Protein AF-A0A0N4WQJ9-F1 (afdb_monomer_lite)

pLDDT: mean 86.13, std 19.16, range [34.28, 98.31]

Organism: Haemonchus placei (NCBI:txid6290)

Foldseek 3Di:
DDDPPPPDPPPQWAPWDWDDDPFKIKIKIKGWDQPPVVRDIWIWIKIFIWTDDPPDTDTPDIDMDTDD

Sequence (68 aa):
MIGNKKYQEQDPLSNQSYEGTDDYKITEFDFDILIKKVSKVVKGRMLHIWKKEGEELRIYHEQFELKP

Radius of gyration: 16.37 Å; chains: 1; bounding box: 30×26×54 Å

Structure (mmCIF, N/CA/C/O backbone):
data_AF-A0A0N4WQJ9-F1
#
_entry.id   AF-A0A0N4WQJ9-F1
#
loop_
_atom_site.group_PDB
_atom_site.id
_atom_site.type_symbol
_atom_site.label_atom_id
_atom_site.label_alt_id
_atom_site.label_comp_id
_atom_site.label_asym_id
_atom_site.label_entity_id
_atom_site.label_seq_id
_atom_site.pdbx_PDB_ins_code
_atom_site.Cartn_x
_atom_site.Cartn_y
_atom_site.Cartn_z
_atom_site.occupancy
_atom_site.B_iso_or_equiv
_atom_site.auth_seq_id
_atom_site.auth_comp_id
_atom_site.auth_asym_id
_atom_site.auth_atom_id
_atom_site.pdbx_PDB_model_num
ATOM 1 N N . MET A 1 1 ? -1.436 21.895 -38.350 1.00 35.91 1 MET A N 1
ATOM 2 C CA . MET A 1 1 ? -1.924 20.667 -37.683 1.00 35.91 1 MET A CA 1
ATOM 3 C C . MET A 1 1 ? -0.942 20.310 -36.574 1.00 35.91 1 MET A C 1
ATOM 5 O O . MET A 1 1 ? -0.013 19.552 -36.811 1.00 35.91 1 MET A O 1
ATOM 9 N N . ILE A 1 2 ? -1.067 20.931 -35.400 1.00 40.06 2 ILE A N 1
ATOM 10 C CA . ILE A 1 2 ? -0.214 20.619 -34.246 1.00 40.06 2 ILE A CA 1
ATOM 11 C C . ILE A 1 2 ? -1.048 19.680 -33.381 1.00 40.06 2 ILE A C 1
ATOM 13 O O . ILE A 1 2 ? -2.059 20.089 -32.819 1.00 40.06 2 ILE A O 1
ATOM 17 N N . GLY A 1 3 ? -0.706 18.393 -33.400 1.00 34.28 3 GLY A N 1
ATOM 18 C CA . GLY A 1 3 ? -1.419 17.381 -32.635 1.00 34.28 3 GLY A CA 1
ATOM 19 C C . GLY A 1 3 ? -1.259 17.654 -31.145 1.00 34.28 3 GLY A C 1
ATOM 20 O O . GLY A 1 3 ? -0.164 17.510 -30.605 1.00 34.28 3 GLY A O 1
ATOM 21 N N . ASN A 1 4 ? -2.354 18.033 -30.489 1.00 36.84 4 ASN A N 1
ATOM 22 C CA . ASN A 1 4 ? -2.442 18.079 -29.036 1.00 36.84 4 ASN A CA 1
ATOM 23 C C . ASN A 1 4 ? -2.232 16.658 -28.500 1.00 36.84 4 ASN A C 1
ATOM 25 O O . ASN A 1 4 ? -3.171 15.861 -28.446 1.00 36.84 4 ASN A O 1
ATOM 29 N N . LYS A 1 5 ? -0.998 16.325 -28.106 1.00 42.88 5 LYS A N 1
ATOM 30 C CA . LYS A 1 5 ? -0.742 15.163 -27.254 1.00 42.88 5 LYS A CA 1
ATOM 31 C C . LYS A 1 5 ? -1.389 15.461 -25.906 1.00 42.88 5 LYS A C 1
ATOM 33 O O . LYS A 1 5 ? -0.808 16.142 -25.068 1.00 42.88 5 LYS A O 1
ATOM 38 N N . LYS A 1 6 ? -2.620 14.979 -25.724 1.00 40.38 6 LYS A N 1
ATOM 39 C CA . LYS A 1 6 ? -3.198 14.790 -24.396 1.00 40.38 6 LYS A CA 1
ATOM 40 C C . LYS A 1 6 ? -2.224 13.888 -23.641 1.00 40.38 6 LYS A C 1
ATOM 42 O O . LYS A 1 6 ? -2.110 12.711 -23.974 1.00 40.38 6 LYS A O 1
ATOM 47 N N . TYR A 1 7 ? -1.486 14.445 -22.686 1.00 45.44 7 TYR A N 1
ATOM 48 C CA . TYR A 1 7 ? -0.881 13.637 -21.640 1.00 45.44 7 TYR A CA 1
ATOM 49 C C . TYR A 1 7 ? -2.065 13.004 -20.921 1.00 45.44 7 TYR A C 1
ATOM 51 O O . TYR A 1 7 ? -2.790 13.690 -20.206 1.00 45.44 7 TYR A O 1
ATOM 59 N N . GLN A 1 8 ? -2.361 11.743 -21.233 1.00 45.16 8 GLN A N 1
ATOM 60 C CA . GLN A 1 8 ? -3.232 10.976 -20.363 1.00 45.16 8 GLN A CA 1
ATOM 61 C C . GLN A 1 8 ? -2.530 10.973 -19.009 1.00 45.16 8 GLN A C 1
ATOM 63 O O . GLN A 1 8 ? -1.348 10.626 -18.946 1.00 45.16 8 GLN A O 1
ATOM 68 N N . GLU A 1 9 ? -3.212 11.455 -17.972 1.00 52.28 9 GLU A N 1
ATOM 69 C CA . GLU A 1 9 ? -2.830 11.177 -16.592 1.00 52.28 9 GLU A CA 1
ATOM 70 C C . GLU A 1 9 ? -2.790 9.657 -16.484 1.00 52.28 9 GLU A C 1
ATOM 72 O O . GLU A 1 9 ? -3.814 8.981 -16.442 1.00 52.28 9 GLU A O 1
ATOM 77 N N . GLN A 1 10 ? -1.589 9.113 -16.635 1.00 52.94 10 GLN A N 1
ATOM 78 C CA . GLN A 1 10 ? -1.332 7.700 -16.487 1.00 52.94 10 GLN A CA 1
ATOM 79 C C . GLN A 1 10 ? -1.540 7.444 -15.002 1.00 52.94 10 GLN A C 1
ATOM 81 O O . GLN A 1 10 ? -0.776 7.977 -14.201 1.00 52.94 10 GLN A O 1
ATOM 86 N N . ASP A 1 11 ? -2.621 6.743 -14.656 1.00 61.88 11 ASP A N 1
ATOM 87 C CA . ASP A 1 11 ? -2.883 6.322 -13.283 1.00 61.88 11 ASP A CA 1
ATOM 88 C C . ASP A 1 11 ? -1.634 5.565 -12.806 1.00 61.88 11 ASP A C 1
ATOM 90 O O . ASP A 1 11 ? -1.315 4.511 -13.368 1.00 61.88 11 ASP A O 1
ATOM 94 N N . PRO A 1 12 ? -0.830 6.141 -11.893 1.00 75.62 12 PRO A N 1
ATOM 95 C CA . PRO A 1 12 ? 0.486 5.600 -11.579 1.00 75.62 12 PRO A CA 1
ATOM 96 C C . PRO A 1 12 ? 0.383 4.306 -10.769 1.00 75.62 12 PRO A C 1
ATOM 98 O O . PRO A 1 12 ? 1.414 3.681 -10.512 1.00 75.62 12 PRO A O 1
ATOM 101 N N . LEU A 1 13 ? -0.833 3.925 -10.352 1.00 89.00 13 LEU A N 1
ATOM 102 C CA . LEU A 1 13 ? -1.114 2.771 -9.515 1.00 89.00 13 LEU A CA 1
ATOM 103 C C . LEU A 1 13 ? -1.945 1.728 -10.272 1.00 89.00 13 LEU A C 1
ATOM 105 O O . LEU A 1 13 ? -2.902 2.044 -10.973 1.00 89.00 13 LEU A O 1
ATOM 109 N N . SER A 1 14 ? -1.627 0.450 -10.088 1.00 93.31 14 SER A N 1
ATOM 110 C CA . SER A 1 14 ? -2.378 -0.667 -10.678 1.00 93.31 14 SER A CA 1
ATOM 111 C C . SER A 1 14 ? -2.468 -1.848 -9.710 1.00 93.31 14 SER A C 1
ATOM 113 O O . SER A 1 14 ? -1.829 -1.830 -8.663 1.00 93.31 14 SER A O 1
ATOM 115 N N . ASN A 1 15 ? -3.287 -2.860 -10.024 1.00 94.12 15 ASN A N 1
ATOM 116 C CA . ASN A 1 15 ? -3.461 -4.065 -9.192 1.00 94.12 15 ASN A CA 1
ATOM 117 C C . ASN A 1 15 ? -3.768 -3.752 -7.715 1.00 94.12 15 ASN A C 1
ATOM 119 O O . ASN A 1 15 ? -3.182 -4.336 -6.809 1.00 94.12 15 ASN A O 1
ATOM 123 N N . GLN A 1 16 ? -4.664 -2.789 -7.498 1.00 95.44 16 GLN A N 1
ATOM 124 C CA . GLN A 1 16 ? -4.988 -2.275 -6.173 1.00 95.44 16 GLN A CA 1
ATOM 125 C C . GLN A 1 16 ? -5.880 -3.273 -5.417 1.00 95.44 16 GLN A C 1
ATOM 127 O O . GLN A 1 16 ? -6.902 -3.713 -5.950 1.00 95.44 16 GLN A O 1
ATOM 132 N N . SER A 1 17 ? -5.524 -3.606 -4.178 1.00 96.69 17 SER A N 1
ATOM 133 C CA . SER A 1 17 ? -6.376 -4.341 -3.240 1.00 96.69 17 SER A CA 1
ATOM 134 C C . SER A 1 17 ? -6.555 -3.553 -1.945 1.00 96.69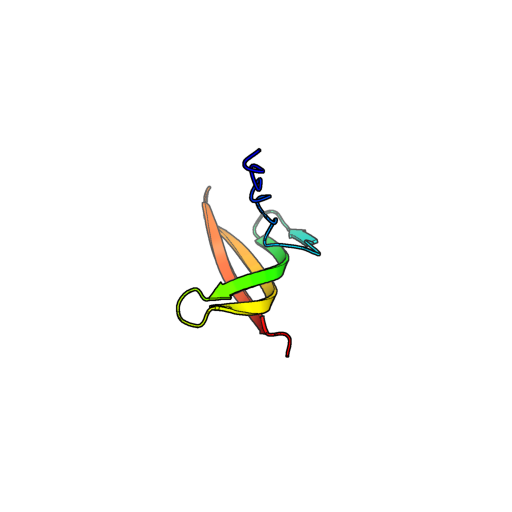 17 SER A C 1
ATOM 136 O O . SER A 1 17 ? -5.692 -2.769 -1.541 1.00 96.69 17 SER A O 1
ATOM 138 N N . TYR A 1 18 ? -7.711 -3.751 -1.311 1.00 95.69 18 TYR A N 1
ATOM 139 C CA . TYR A 1 18 ? -8.111 -3.045 -0.101 1.00 95.69 18 TYR A CA 1
ATOM 140 C C . TYR A 1 18 ? -8.735 -4.023 0.882 1.00 95.69 18 TYR A C 1
ATOM 142 O O . TYR A 1 18 ? -9.743 -4.661 0.578 1.00 95.69 18 TYR A O 1
ATOM 150 N N . GLU A 1 19 ? -8.165 -4.085 2.075 1.00 96.06 19 GLU A N 1
ATOM 151 C CA . GLU A 1 19 ? -8.680 -4.859 3.198 1.00 96.06 19 GLU A CA 1
ATOM 152 C C . GLU A 1 19 ? -8.694 -3.977 4.448 1.00 96.06 19 GLU A C 1
ATOM 154 O O . GLU A 1 19 ?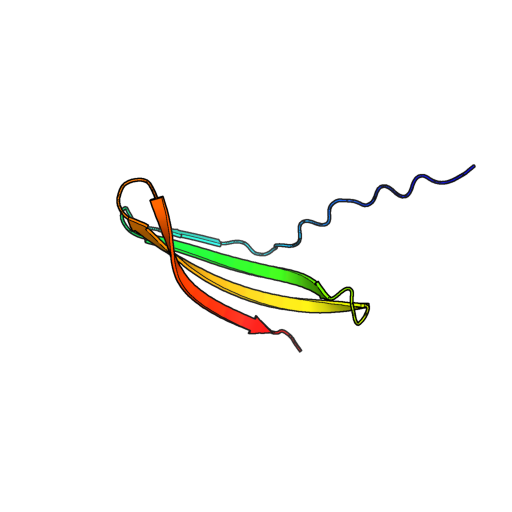 -8.005 -2.957 4.521 1.00 96.06 19 GLU A O 1
ATOM 159 N N . GLY A 1 20 ? -9.499 -4.318 5.450 1.00 94.00 20 GLY A N 1
ATOM 160 C CA . GLY A 1 20 ? -9.523 -3.515 6.663 1.00 94.00 20 GLY A CA 1
ATOM 161 C C . GLY A 1 20 ? -10.447 -4.019 7.755 1.00 94.00 20 GLY A C 1
ATOM 162 O O . GLY A 1 20 ? -11.296 -4.884 7.551 1.00 94.00 20 GLY A O 1
ATOM 163 N N . THR A 1 21 ? -10.251 -3.422 8.920 1.00 94.75 21 THR A N 1
ATOM 164 C CA . 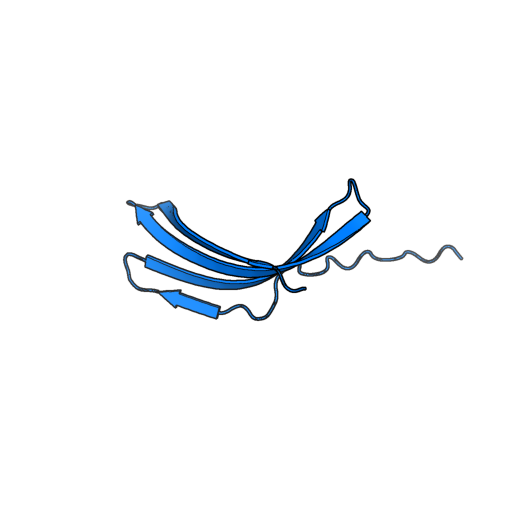THR A 1 21 ? -11.073 -3.529 10.123 1.00 94.75 21 THR A CA 1
ATOM 165 C C . THR A 1 21 ? -11.462 -2.115 10.576 1.00 94.75 21 THR A C 1
ATOM 167 O O . THR A 1 21 ? -11.174 -1.133 9.887 1.00 94.75 21 THR A O 1
ATOM 170 N N . ASP A 1 22 ? -12.097 -1.985 11.742 1.00 94.56 22 ASP A N 1
ATOM 171 C CA . ASP A 1 22 ? -12.436 -0.671 12.310 1.00 94.56 22 ASP A CA 1
ATOM 172 C C . ASP A 1 22 ? -11.192 0.182 12.624 1.00 94.56 22 ASP A C 1
ATOM 174 O O . ASP A 1 22 ? -11.225 1.411 12.490 1.00 94.56 22 ASP A O 1
ATOM 178 N N . ASP A 1 23 ? -10.089 -0.478 12.991 1.00 97.19 23 ASP A N 1
ATOM 179 C CA . ASP A 1 23 ? -8.860 0.165 13.464 1.00 97.19 23 ASP A CA 1
ATOM 180 C C . ASP A 1 23 ? -7.759 0.233 12.401 1.00 97.19 23 ASP A C 1
ATOM 182 O O . ASP A 1 23 ? -6.862 1.073 12.501 1.00 97.19 23 ASP A O 1
ATOM 186 N N . TYR A 1 24 ? -7.805 -0.629 11.381 1.00 97.44 24 TYR A N 1
ATOM 187 C CA . TYR A 1 24 ? -6.738 -0.752 10.389 1.00 97.44 24 TYR A CA 1
ATOM 188 C C . TYR A 1 24 ? -7.264 -0.801 8.959 1.00 97.44 24 TYR A C 1
ATOM 190 O O . TYR A 1 24 ? -8.303 -1.392 8.678 1.00 97.44 24 TYR A O 1
ATOM 198 N N . LYS A 1 25 ? -6.495 -0.239 8.025 1.00 97.69 25 LYS A N 1
ATOM 199 C CA . LYS A 1 25 ? -6.686 -0.431 6.583 1.00 97.69 25 LYS A CA 1
ATOM 200 C C . LYS A 1 25 ? -5.398 -0.938 5.966 1.00 97.69 25 LYS A C 1
ATOM 202 O O . LYS A 1 25 ? -4.339 -0.383 6.225 1.00 97.69 25 LYS A O 1
ATOM 207 N N . ILE A 1 26 ? -5.496 -1.959 5.137 1.00 97.88 26 ILE A N 1
ATOM 208 C CA . ILE A 1 26 ? -4.385 -2.547 4.404 1.00 97.88 26 ILE A CA 1
ATOM 209 C C . ILE A 1 26 ? -4.631 -2.270 2.928 1.00 97.88 26 ILE A C 1
ATOM 211 O O . ILE A 1 26 ? -5.732 -2.493 2.423 1.00 97.88 26 ILE A O 1
ATOM 215 N N . THR A 1 27 ? -3.621 -1.745 2.245 1.00 97.31 27 THR A N 1
ATOM 216 C CA . THR A 1 27 ? -3.692 -1.478 0.812 1.00 97.31 27 THR A CA 1
ATOM 217 C C . THR A 1 27 ? -2.457 -2.026 0.133 1.00 97.31 27 THR A C 1
ATOM 219 O O . THR A 1 27 ? -1.342 -1.693 0.539 1.00 97.31 27 THR A O 1
ATOM 222 N N . GLU A 1 28 ? -2.647 -2.797 -0.928 1.00 97.94 28 GLU A N 1
ATOM 223 C CA . GLU A 1 28 ? -1.558 -3.202 -1.806 1.00 97.94 28 GLU A CA 1
ATOM 224 C C . GLU A 1 28 ? -1.787 -2.648 -3.199 1.00 97.94 28 GLU A C 1
ATOM 226 O O . GLU A 1 28 ? -2.924 -2.554 -3.655 1.00 97.94 28 GLU A O 1
ATOM 231 N N . PHE A 1 29 ? -0.713 -2.255 -3.873 1.00 96.69 29 PHE A N 1
ATOM 232 C CA . PHE A 1 29 ? -0.785 -1.770 -5.246 1.00 96.69 29 PHE A CA 1
ATOM 233 C C . PHE A 1 29 ? 0.575 -1.846 -5.930 1.00 96.69 29 PHE A C 1
ATOM 235 O O . PHE A 1 29 ? 1.624 -1.689 -5.308 1.00 96.69 29 PHE A O 1
ATOM 242 N N . ASP A 1 30 ? 0.560 -2.050 -7.239 1.00 96.75 30 ASP A N 1
ATOM 243 C CA . ASP A 1 30 ? 1.717 -1.818 -8.091 1.00 96.75 30 ASP A CA 1
ATOM 244 C C . ASP A 1 30 ? 1.861 -0.316 -8.368 1.00 96.75 30 ASP A C 1
ATOM 246 O O . ASP A 1 30 ? 0.858 0.364 -8.581 1.00 96.75 30 ASP A O 1
ATOM 250 N N . PHE A 1 31 ? 3.091 0.196 -8.409 1.00 93.88 31 PHE A N 1
ATOM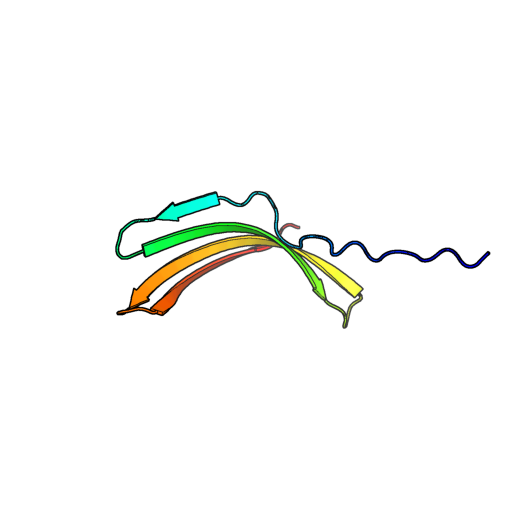 251 C CA . PHE A 1 31 ? 3.385 1.596 -8.723 1.00 93.88 31 PHE A CA 1
ATOM 252 C C . PHE A 1 31 ? 4.391 1.736 -9.866 1.00 93.88 31 PHE A C 1
ATOM 254 O O . PHE A 1 31 ? 5.340 0.956 -9.968 1.00 93.88 31 PHE A O 1
ATOM 261 N N . ASP A 1 32 ? 4.231 2.804 -10.647 1.00 93.44 32 ASP A N 1
ATOM 262 C CA . ASP A 1 32 ? 5.187 3.284 -11.642 1.00 93.44 32 ASP A CA 1
ATOM 263 C C . ASP A 1 32 ? 5.595 4.735 -11.305 1.00 93.44 32 ASP A C 1
ATOM 265 O O . ASP A 1 32 ? 4.785 5.659 -11.373 1.00 93.44 32 ASP A O 1
ATOM 269 N N . ILE A 1 33 ? 6.867 4.967 -10.958 1.00 90.06 33 ILE A N 1
ATOM 270 C CA . ILE A 1 33 ? 7.388 6.298 -10.599 1.00 90.06 33 ILE A CA 1
ATOM 271 C C . ILE A 1 33 ? 8.458 6.742 -11.598 1.00 90.06 33 ILE A C 1
ATOM 273 O O . ILE A 1 33 ? 9.504 6.108 -11.749 1.00 90.06 33 ILE A O 1
ATOM 277 N N . LEU A 1 34 ? 8.237 7.889 -12.247 1.00 88.75 34 LEU A N 1
ATOM 278 C CA . LEU A 1 34 ? 9.240 8.537 -13.092 1.00 88.75 34 LEU A CA 1
ATOM 279 C C . LEU A 1 34 ? 10.240 9.336 -12.243 1.00 88.75 34 LEU A C 1
ATOM 281 O O . LEU A 1 34 ? 9.938 10.422 -11.742 1.00 88.75 34 LEU A O 1
ATOM 285 N N . ILE A 1 35 ? 11.482 8.862 -12.170 1.00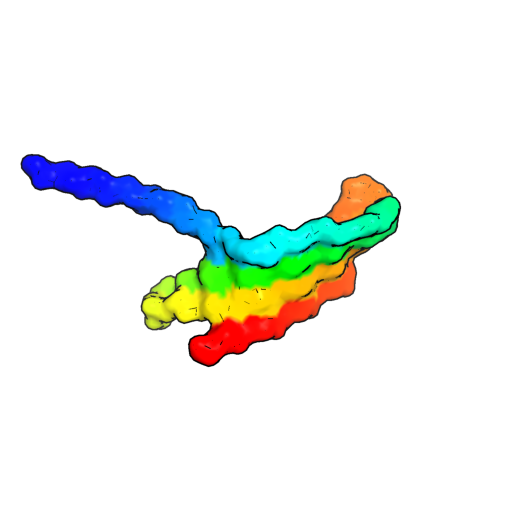 86.88 35 ILE A N 1
ATOM 286 C CA . ILE A 1 35 ? 12.594 9.606 -11.578 1.00 86.88 35 ILE A CA 1
ATOM 287 C C . ILE A 1 35 ? 13.131 10.599 -12.614 1.00 86.88 35 ILE A C 1
ATOM 289 O O . ILE A 1 35 ? 14.021 10.282 -13.406 1.00 86.88 35 ILE A O 1
ATOM 293 N N . LYS A 1 36 ? 12.602 11.831 -12.588 1.00 88.06 36 LYS A N 1
ATOM 294 C CA . LYS A 1 36 ? 12.916 12.897 -13.564 1.00 88.06 36 LYS A CA 1
ATOM 295 C C . LYS A 1 36 ? 14.415 13.165 -13.737 1.00 88.06 36 LYS A C 1
ATOM 297 O O . LYS A 1 36 ? 14.857 13.391 -14.854 1.00 88.06 36 LYS A O 1
ATOM 302 N N . LYS A 1 37 ? 15.202 13.111 -12.654 1.00 90.62 37 LYS A N 1
ATOM 303 C CA . LYS A 1 37 ? 16.650 13.404 -12.681 1.00 90.62 37 LYS A CA 1
ATOM 304 C C . LYS A 1 37 ? 17.441 12.458 -13.594 1.00 90.62 37 LYS A C 1
ATOM 306 O O . LYS A 1 37 ? 18.455 12.862 -14.146 1.00 90.62 37 LYS A O 1
ATOM 311 N N . VAL A 1 38 ? 16.989 11.213 -13.727 1.00 91.38 38 VAL A N 1
ATOM 312 C CA . VAL A 1 38 ? 17.660 10.169 -14.521 1.00 91.38 38 VAL A CA 1
ATOM 313 C C . VAL A 1 38 ? 16.784 9.655 -15.663 1.00 91.38 38 VAL A C 1
ATOM 315 O O . VAL A 1 38 ? 17.138 8.672 -16.303 1.00 91.38 38 VAL A O 1
ATOM 318 N N . SER A 1 39 ? 15.629 10.289 -15.901 1.00 89.81 39 SER A N 1
ATOM 319 C CA . SER A 1 39 ? 14.630 9.882 -16.898 1.00 89.81 39 SER A CA 1
ATOM 320 C C . SER A 1 39 ? 14.320 8.377 -16.880 1.00 89.81 39 SER A C 1
ATOM 322 O O . SER A 1 39 ? 14.118 7.765 -17.926 1.00 89.81 39 SER A O 1
ATOM 324 N N . LYS A 1 40 ? 14.293 7.772 -15.685 1.00 88.56 40 LYS A N 1
ATOM 325 C CA . LYS A 1 40 ? 14.048 6.338 -15.484 1.00 88.56 40 LYS A CA 1
ATOM 326 C C . LYS A 1 40 ? 12.700 6.137 -14.807 1.00 88.56 40 LYS A C 1
ATOM 328 O O . LYS A 1 40 ? 12.412 6.807 -13.818 1.00 88.56 40 LYS A O 1
ATOM 333 N N . VAL A 1 41 ? 11.909 5.193 -15.309 1.00 90.19 41 VAL A N 1
ATOM 334 C CA . VAL A 1 41 ? 10.726 4.691 -14.601 1.00 90.19 41 VAL A CA 1
ATOM 335 C C . VAL A 1 41 ? 11.168 3.565 -13.673 1.00 90.19 41 VAL A C 1
ATOM 337 O O . VAL A 1 41 ? 11.835 2.626 -14.108 1.00 90.19 41 VAL A O 1
ATOM 340 N N . VAL A 1 42 ? 10.826 3.683 -12.396 1.00 91.38 42 VAL A N 1
ATOM 341 C CA . VAL A 1 42 ? 10.975 2.623 -11.401 1.00 91.38 42 VAL A CA 1
ATOM 342 C C . VAL A 1 42 ? 9.601 2.039 -11.144 1.00 91.38 42 VAL A C 1
ATOM 344 O O . VAL A 1 42 ? 8.662 2.779 -10.858 1.00 91.38 42 VAL A O 1
ATOM 347 N N . LYS A 1 43 ? 9.505 0.719 -11.268 1.00 94.81 43 LYS A N 1
ATOM 348 C CA . LYS A 1 43 ? 8.278 -0.030 -11.035 1.00 94.81 43 LYS A CA 1
ATOM 349 C C . LYS A 1 43 ? 8.418 -0.838 -9.759 1.00 94.81 43 LYS A C 1
ATOM 351 O O . LYS A 1 43 ? 9.508 -1.331 -9.460 1.00 94.81 43 LYS A O 1
ATOM 356 N N . GLY A 1 44 ? 7.330 -1.025 -9.038 1.00 95.69 44 GLY A N 1
ATOM 357 C CA . GLY A 1 44 ? 7.351 -1.831 -7.828 1.00 95.69 44 GLY A CA 1
ATOM 358 C C . GLY A 1 44 ? 5.968 -2.226 -7.358 1.00 95.69 44 GLY A C 1
ATOM 359 O O . GLY A 1 44 ? 4.975 -1.935 -8.021 1.00 95.69 44 GLY A O 1
ATOM 360 N N . ARG A 1 45 ? 5.938 -2.910 -6.219 1.00 97.12 45 ARG A N 1
ATOM 361 C CA . ARG A 1 45 ? 4.732 -3.228 -5.455 1.00 97.12 45 ARG A CA 1
ATOM 362 C C . ARG A 1 45 ? 4.857 -2.601 -4.074 1.00 97.12 45 ARG A C 1
ATOM 364 O O . ARG A 1 45 ? 5.937 -2.624 -3.488 1.00 97.12 45 ARG A O 1
ATOM 371 N N . MET A 1 46 ? 3.766 -2.039 -3.584 1.00 97.31 46 MET A N 1
ATOM 372 C CA . MET A 1 46 ? 3.635 -1.409 -2.278 1.00 97.31 46 MET A CA 1
ATOM 373 C C . MET A 1 46 ? 2.651 -2.202 -1.419 1.00 97.31 46 MET A C 1
ATOM 375 O O . MET A 1 46 ? 1.632 -2.669 -1.926 1.00 97.31 46 MET A O 1
ATOM 379 N N . LEU A 1 47 ? 2.944 -2.286 -0.125 1.00 97.81 47 LEU A N 1
ATOM 380 C CA . LEU A 1 47 ? 2.036 -2.655 0.953 1.00 97.81 47 LEU A CA 1
ATOM 381 C C . LEU A 1 47 ? 2.028 -1.503 1.964 1.00 97.81 47 LEU A C 1
ATOM 383 O O . LEU A 1 47 ? 3.053 -1.190 2.572 1.00 97.81 47 LEU A O 1
ATOM 387 N N . HIS A 1 48 ? 0.863 -0.898 2.180 1.00 97.69 48 HIS A N 1
ATOM 388 C CA . HIS A 1 48 ? 0.631 0.020 3.292 1.00 97.69 48 HIS A CA 1
ATOM 389 C C . HIS A 1 48 ? -0.339 -0.586 4.288 1.00 97.69 48 HIS A C 1
ATOM 391 O O . HIS A 1 48 ? -1.392 -1.097 3.915 1.00 97.69 48 HIS A O 1
ATOM 397 N N . ILE A 1 49 ? -0.020 -0.433 5.567 1.00 98.06 49 ILE A N 1
ATOM 398 C CA . ILE A 1 49 ? -0.960 -0.623 6.664 1.00 98.06 49 ILE A CA 1
ATOM 399 C C . ILE A 1 49 ? -1.155 0.738 7.314 1.00 98.06 49 ILE A C 1
ATOM 401 O O . ILE A 1 49 ? -0.206 1.363 7.785 1.00 98.06 49 ILE A O 1
ATOM 405 N N . TRP A 1 50 ? -2.396 1.190 7.355 1.00 98.31 50 TRP A N 1
ATOM 406 C CA . TRP A 1 50 ? -2.830 2.416 7.996 1.00 98.31 50 TRP A CA 1
ATOM 407 C C . TRP A 1 50 ? -3.541 2.066 9.292 1.00 98.31 50 TRP A C 1
ATOM 409 O O . TRP A 1 50 ? -4.349 1.140 9.318 1.00 98.31 50 TRP A O 1
ATOM 419 N N . LYS A 1 51 ? -3.274 2.821 10.352 1.00 98.19 51 LYS A N 1
ATOM 420 C CA . LYS A 1 51 ? -3.977 2.716 11.629 1.00 98.19 51 LYS A CA 1
ATOM 421 C C . LYS A 1 51 ? -4.830 3.957 11.836 1.00 98.19 51 LYS A C 1
ATOM 423 O O . LYS A 1 51 ? -4.380 5.077 11.582 1.00 98.19 51 LYS A O 1
ATOM 428 N N . LYS A 1 52 ? -6.058 3.752 12.297 1.00 97.81 52 LYS A N 1
ATOM 429 C CA . LYS A 1 52 ? -6.963 4.818 12.703 1.00 97.81 52 LYS A CA 1
ATOM 430 C C . LYS A 1 52 ? -6.554 5.334 14.082 1.00 97.81 52 LYS A C 1
ATOM 432 O O . LYS A 1 52 ? -6.448 4.571 15.039 1.00 97.81 52 LYS A O 1
ATOM 437 N N . GLU A 1 53 ? -6.322 6.634 14.188 1.00 96.56 53 GLU A N 1
ATOM 438 C CA . GLU A 1 53 ? -6.031 7.331 15.440 1.00 96.56 53 GLU A CA 1
ATOM 439 C C . GLU A 1 53 ? -7.036 8.477 15.596 1.00 96.56 53 GLU A C 1
ATOM 441 O O . GLU A 1 53 ? -6.879 9.558 15.031 1.00 96.56 53 GLU A O 1
ATOM 446 N N . GLY A 1 54 ? -8.125 8.206 16.323 1.00 94.44 54 GLY A N 1
ATOM 447 C CA . GLY A 1 54 ? -9.278 9.104 16.386 1.00 94.44 54 GLY A CA 1
ATOM 448 C C . GLY A 1 54 ? -10.003 9.168 15.040 1.00 94.44 54 GLY A C 1
ATOM 449 O O . GLY A 1 54 ? -10.541 8.165 14.570 1.00 94.44 54 GLY A O 1
ATOM 450 N N . GLU A 1 55 ? -10.017 10.348 14.426 1.00 94.44 55 GLU A N 1
ATOM 451 C CA . GLU A 1 55 ? -10.605 10.579 13.098 1.00 94.44 55 GLU A CA 1
ATOM 452 C C . GLU A 1 55 ? -9.572 10.477 11.962 1.00 94.44 55 GLU A C 1
ATOM 454 O O . GLU A 1 55 ? -9.941 10.459 10.788 1.00 94.44 55 GLU A O 1
ATOM 459 N N . GLU A 1 56 ? -8.282 10.374 12.292 1.00 96.62 56 GLU A N 1
ATOM 460 C CA . GLU A 1 56 ? -7.192 10.358 11.317 1.00 96.62 56 GLU A CA 1
ATOM 461 C C . GLU A 1 56 ? -6.761 8.931 10.963 1.00 96.62 56 GLU A C 1
ATOM 463 O O . GLU A 1 56 ? -6.798 8.024 11.793 1.00 96.62 56 GLU A O 1
ATOM 468 N N . LEU A 1 57 ? -6.287 8.737 9.731 1.00 96.00 57 LEU A N 1
ATOM 469 C CA . LEU A 1 57 ? -5.529 7.551 9.334 1.00 96.00 57 LEU A CA 1
ATOM 470 C C . LEU A 1 57 ? -4.058 7.924 9.218 1.00 96.00 57 LEU A C 1
ATOM 472 O O . LEU A 1 57 ? -3.708 8.891 8.540 1.00 96.00 57 LEU A O 1
ATOM 476 N N . ARG A 1 58 ? -3.193 7.132 9.844 1.00 97.50 58 ARG A N 1
ATOM 477 C CA . ARG A 1 58 ? -1.740 7.306 9.781 1.00 97.50 58 ARG A CA 1
ATOM 478 C C . ARG A 1 58 ? -1.087 6.042 9.262 1.00 97.50 58 ARG A C 1
ATOM 480 O O . ARG A 1 58 ? -1.562 4.946 9.555 1.00 97.50 58 ARG A O 1
ATOM 487 N N . ILE A 1 59 ? -0.003 6.193 8.503 1.00 96.88 59 ILE A N 1
ATOM 488 C CA . ILE A 1 59 ? 0.801 5.049 8.065 1.00 96.88 59 ILE A CA 1
ATOM 489 C C . ILE A 1 59 ? 1.364 4.387 9.319 1.00 96.88 59 ILE A C 1
ATOM 491 O O . ILE A 1 59 ? 2.151 4.981 10.052 1.00 96.88 59 ILE A O 1
ATOM 495 N N . TYR A 1 60 ? 0.919 3.165 9.571 1.00 97.69 60 TYR A N 1
ATOM 496 C CA . TYR A 1 60 ? 1.421 2.315 10.638 1.00 97.69 60 TYR A CA 1
ATOM 497 C C . TYR A 1 60 ? 2.601 1.475 10.152 1.00 97.69 60 TYR A C 1
ATOM 499 O O . TYR A 1 60 ? 3.570 1.280 10.882 1.00 97.69 60 TYR A O 1
ATOM 507 N N . HIS A 1 61 ? 2.534 1.006 8.906 1.00 98.06 61 HIS A N 1
ATOM 508 C CA . HIS A 1 61 ? 3.598 0.255 8.260 1.00 98.06 61 HIS A CA 1
ATOM 509 C C . HIS A 1 61 ? 3.612 0.518 6.752 1.00 98.06 61 HIS A C 1
ATOM 511 O O . HIS A 1 61 ? 2.560 0.622 6.122 1.00 98.06 61 HIS A O 1
ATOM 517 N N . GLU A 1 62 ? 4.812 0.583 6.186 1.00 97.50 62 GLU A N 1
ATOM 518 C CA . GLU A 1 62 ? 5.059 0.655 4.752 1.00 97.50 62 GLU A CA 1
ATOM 519 C C . GLU A 1 62 ? 6.140 -0.367 4.394 1.00 97.50 62 GLU A C 1
ATOM 521 O O . GLU A 1 62 ? 7.192 -0.424 5.034 1.00 97.50 62 GLU A O 1
ATOM 526 N N . GLN A 1 63 ? 5.878 -1.144 3.349 1.00 98.12 63 GLN A N 1
ATOM 527 C CA . GLN A 1 63 ? 6.841 -2.030 2.715 1.00 98.12 63 GLN A CA 1
ATOM 528 C C . GLN A 1 63 ? 6.700 -1.907 1.201 1.00 98.12 63 GLN A C 1
ATOM 530 O O . GLN A 1 63 ? 5.591 -1.856 0.675 1.00 98.12 63 GLN A O 1
ATOM 535 N N . PHE A 1 64 ? 7.823 -1.914 0.486 1.00 96.31 64 PHE A N 1
ATOM 536 C CA . PHE A 1 64 ? 7.816 -1.971 -0.969 1.00 96.31 64 PHE A CA 1
ATOM 537 C C . PHE A 1 64 ? 8.894 -2.899 -1.513 1.00 96.31 64 PHE A C 1
ATOM 539 O O . PHE A 1 64 ? 9.945 -3.104 -0.904 1.00 96.31 64 PHE A O 1
ATOM 546 N N . GLU A 1 65 ? 8.638 -3.406 -2.712 1.00 97.00 65 GLU A N 1
ATOM 547 C CA . GLU A 1 65 ? 9.576 -4.197 -3.497 1.00 97.00 65 GLU A CA 1
ATOM 548 C C . GLU A 1 65 ? 9.726 -3.564 -4.878 1.00 97.00 65 GLU A C 1
ATOM 550 O O . GLU A 1 65 ? 8.740 -3.221 -5.535 1.00 97.00 65 GLU A O 1
ATOM 555 N N . LEU A 1 66 ? 10.970 -3.393 -5.327 1.00 95.25 66 LEU A N 1
ATOM 556 C CA . LEU A 1 66 ? 11.258 -2.910 -6.674 1.00 95.25 66 LEU A CA 1
ATOM 557 C C . LEU A 1 66 ? 11.279 -4.086 -7.646 1.00 95.25 66 LEU A C 1
ATOM 559 O O . LEU A 1 66 ? 11.925 -5.101 -7.387 1.00 95.25 66 LEU A O 1
ATOM 563 N N . LYS A 1 67 ? 10.606 -3.930 -8.787 1.00 89.06 67 LYS A N 1
ATOM 564 C CA . LYS A 1 67 ? 10.699 -4.890 -9.889 1.00 89.06 67 LYS A CA 1
ATOM 565 C C . LYS A 1 67 ? 12.027 -4.647 -10.642 1.00 89.06 67 LYS A C 1
ATOM 567 O O . LYS A 1 67 ? 12.381 -3.477 -10.824 1.00 89.06 67 LYS A O 1
ATOM 572 N N . PRO A 1 68 ? 12.767 -5.708 -11.026 1.00 73.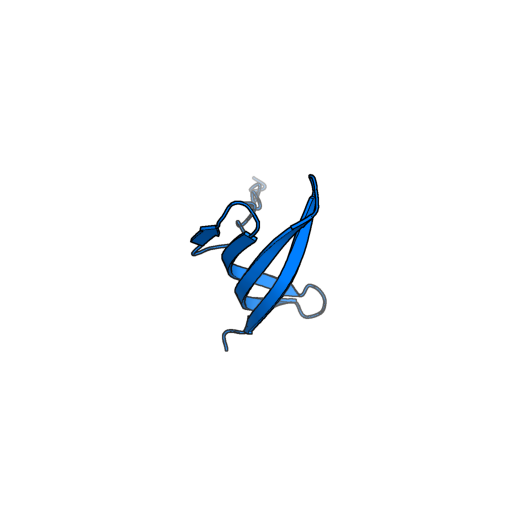31 68 PRO A N 1
ATOM 573 C CA . PRO A 1 68 ? 14.012 -5.599 -11.795 1.00 73.31 68 PRO A CA 1
ATOM 574 C C . PRO A 1 68 ? 13.880 -4.792 -13.092 1.00 73.31 68 PRO A C 1
ATOM 576 O O . PRO A 1 68 ? 12.813 -4.885 -13.743 1.00 73.31 68 PRO A O 1
#

Secondary structure (DSSP, 8-state):
-----------SEEEEEEEE-SSEEEEEEEEEEEEGGGTEEEEEEEEEEEEEETTEEEEEEEEEEE--